Protein AF-A0A7G2EMS2-F1 (afdb_monomer_lite)

Foldseek 3Di:
DPVVVVVVVVVVVVVVVVVVLLVPQDADVVLLVVCCVPVVDDSVLSVVLCSVVSNPSVNSSVVVCVVDPD

Organism: Arabidopsis thaliana (NCBI:txid3702)

pLDDT: mean 79.0, std 14.2, range [53.38, 95.06]

InterPro domains:
  IPR038922 Huntingtin-interacting protein K, UBA-like domain [cd14361] (25-65)
  IPR044034 Nascent polypeptide-associated complex subunit alpha-like, UBA domain [PF19026] (25-65)
  IPR052617 Huntingtin-interacting protein K [PTHR31184] (1-66)

Sequence (70 aa):
MASIAASREADLNAKRLREKELASVKINPADVEFIVNELEIEKNVAERTLREHKGDAVAATRQLLSRYPL

Structure (mmCIF, N/CA/C/O backbone):
data_AF-A0A7G2EMS2-F1
#
_entry.id   AF-A0A7G2EMS2-F1
#
loop_
_atom_site.group_PDB
_atom_site.id
_atom_site.type_symbol
_atom_site.label_atom_id
_atom_site.label_alt_id
_atom_site.label_comp_id
_atom_site.label_asym_id
_atom_site.label_entity_id
_atom_site.label_seq_id
_atom_site.pdbx_PDB_ins_code
_atom_site.Cartn_x
_atom_site.Cartn_y
_atom_site.Cartn_z
_atom_site.occupancy
_atom_site.B_iso_or_equiv
_atom_site.auth_seq_id
_atom_site.auth_comp_id
_atom_site.auth_asym_id
_atom_site.auth_atom_id
_atom_site.pdbx_PDB_model_num
ATOM 1 N N . MET A 1 1 ? 40.295 -7.210 -16.518 1.00 53.38 1 MET A N 1
ATOM 2 C CA . MET A 1 1 ? 39.422 -6.472 -15.572 1.00 53.38 1 MET A CA 1
ATOM 3 C C . MET A 1 1 ? 38.200 -5.872 -16.291 1.00 53.38 1 MET A C 1
ATOM 5 O O . MET A 1 1 ? 37.912 -4.700 -16.118 1.00 53.38 1 MET A O 1
ATOM 9 N N . ALA A 1 2 ? 37.467 -6.662 -17.090 1.00 57.28 2 ALA A N 1
ATOM 10 C CA . ALA A 1 2 ? 36.265 -6.209 -17.815 1.00 57.28 2 ALA A CA 1
ATOM 11 C C . ALA A 1 2 ? 34.949 -6.698 -17.170 1.00 57.28 2 ALA A C 1
ATOM 13 O O . ALA A 1 2 ? 33.889 -6.136 -17.411 1.00 57.28 2 ALA A O 1
ATOM 14 N N . SER A 1 3 ? 35.014 -7.716 -16.303 1.00 59.50 3 SER A N 1
ATOM 15 C CA . SER A 1 3 ? 33.838 -8.349 -15.694 1.00 59.50 3 SER A CA 1
ATOM 16 C C . SER A 1 3 ? 33.198 -7.526 -14.570 1.00 59.50 3 SER A C 1
ATOM 18 O O . SER A 1 3 ? 31.982 -7.521 -14.433 1.00 59.50 3 SER A O 1
ATOM 20 N N . ILE A 1 4 ? 33.991 -6.784 -13.788 1.00 58.84 4 ILE A N 1
ATOM 21 C CA . ILE A 1 4 ? 33.486 -6.026 -12.626 1.00 58.84 4 ILE A CA 1
ATOM 22 C C . ILE A 1 4 ? 32.682 -4.788 -13.062 1.00 58.84 4 ILE A C 1
ATOM 24 O O . ILE A 1 4 ? 31.707 -4.422 -12.407 1.00 58.84 4 ILE A O 1
ATOM 28 N N . ALA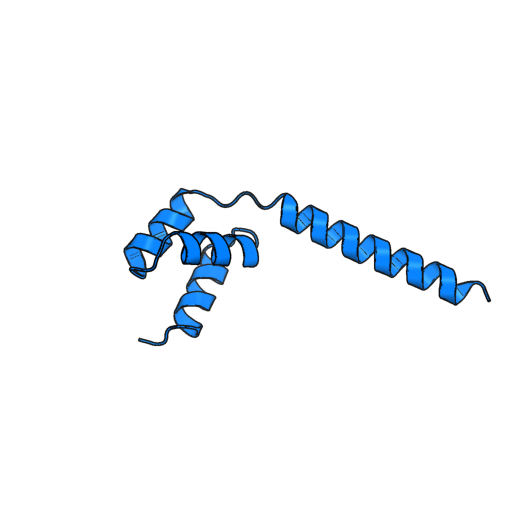 A 1 5 ? 33.065 -4.150 -14.174 1.00 58.66 5 ALA A N 1
ATOM 29 C CA . ALA A 1 5 ? 32.345 -2.997 -14.715 1.00 58.66 5 ALA A CA 1
ATOM 30 C C . ALA A 1 5 ? 30.980 -3.405 -15.296 1.00 58.66 5 ALA A C 1
ATOM 32 O O . ALA A 1 5 ? 29.972 -2.783 -14.971 1.00 58.66 5 ALA A O 1
ATOM 33 N N . ALA A 1 6 ? 30.935 -4.510 -16.051 1.00 61.12 6 ALA A N 1
ATOM 34 C CA . ALA A 1 6 ? 29.702 -5.039 -16.633 1.00 61.12 6 ALA A CA 1
ATOM 35 C C . ALA A 1 6 ? 28.677 -5.469 -15.565 1.00 61.12 6 ALA A C 1
ATOM 37 O O . ALA A 1 6 ? 27.489 -5.172 -15.692 1.00 61.12 6 ALA A O 1
ATOM 38 N N . SER A 1 7 ? 29.123 -6.106 -14.473 1.00 61.31 7 SER A N 1
ATOM 39 C CA . SER A 1 7 ? 28.230 -6.462 -13.359 1.00 61.31 7 SER A CA 1
ATOM 40 C C . SER A 1 7 ? 27.657 -5.233 -12.646 1.00 61.31 7 SER A C 1
ATOM 42 O O . SER A 1 7 ? 26.473 -5.215 -12.323 1.00 61.31 7 SER A O 1
ATOM 44 N N . ARG A 1 8 ? 28.451 -4.169 -12.460 1.00 61.91 8 ARG A N 1
ATOM 45 C CA . ARG A 1 8 ? 27.965 -2.929 -11.825 1.00 61.91 8 ARG A CA 1
ATOM 46 C C . ARG A 1 8 ? 26.906 -2.209 -12.657 1.00 61.91 8 ARG A C 1
ATOM 48 O O . ARG A 1 8 ? 25.954 -1.677 -12.092 1.00 61.91 8 ARG A O 1
ATOM 55 N N . GLU A 1 9 ? 27.050 -2.181 -13.978 1.00 65.88 9 GLU A N 1
ATOM 56 C CA . GLU A 1 9 ? 26.049 -1.568 -14.861 1.00 65.88 9 GLU A CA 1
ATOM 57 C C . GLU A 1 9 ? 24.738 -2.362 -14.886 1.00 65.88 9 GLU A C 1
ATOM 59 O O . GLU A 1 9 ? 23.657 -1.766 -14.848 1.00 65.88 9 GLU A O 1
ATOM 64 N N . ALA A 1 10 ? 24.815 -3.696 -14.866 1.00 66.00 10 ALA A N 1
ATOM 65 C CA . ALA A 1 10 ? 23.641 -4.560 -14.768 1.00 66.00 10 ALA A CA 1
ATOM 66 C C . ALA A 1 10 ? 22.863 -4.329 -13.457 1.00 66.00 10 ALA A C 1
ATOM 68 O O . ALA A 1 10 ? 21.640 -4.164 -13.489 1.00 66.00 10 ALA A O 1
ATOM 69 N N . ASP A 1 11 ? 23.564 -4.218 -12.324 1.00 65.69 11 ASP A N 1
ATOM 70 C CA . ASP A 1 11 ? 22.945 -3.964 -11.017 1.00 65.69 11 ASP A CA 1
ATOM 71 C C . ASP A 1 11 ? 22.252 -2.593 -10.951 1.00 65.69 11 ASP A C 1
ATOM 73 O O . ASP A 1 11 ? 21.164 -2.453 -10.384 1.00 65.69 11 ASP A O 1
ATOM 77 N N . LEU A 1 12 ? 22.857 -1.563 -11.549 1.00 69.69 12 LEU A N 1
ATOM 78 C CA . LEU A 1 12 ? 22.274 -0.220 -11.604 1.00 69.69 12 LEU A CA 1
ATOM 79 C C . LEU A 1 12 ? 21.036 -0.168 -12.509 1.00 69.69 12 LEU A C 1
ATOM 81 O O . LEU A 1 12 ? 20.058 0.509 -12.177 1.00 69.69 12 LEU A O 1
ATOM 85 N N . ASN A 1 13 ? 21.050 -0.897 -13.624 1.00 70.25 13 ASN A N 1
ATOM 86 C CA . ASN A 1 13 ? 19.899 -0.990 -14.521 1.00 70.25 13 ASN A CA 1
ATOM 87 C C . ASN A 1 13 ? 18.740 -1.767 -13.888 1.00 70.25 13 ASN A C 1
ATOM 89 O O . ASN A 1 13 ? 17.595 -1.324 -13.986 1.00 70.25 13 ASN A O 1
ATOM 93 N N . ALA A 1 14 ? 19.023 -2.857 -13.169 1.00 67.88 14 ALA A N 1
ATOM 94 C CA . ALA A 1 14 ? 18.006 -3.615 -12.442 1.00 67.88 14 ALA A CA 1
ATOM 95 C C . ALA A 1 14 ? 17.310 -2.766 -11.361 1.00 67.88 14 ALA A C 1
ATOM 97 O O . ALA A 1 14 ? 16.087 -2.828 -11.209 1.00 67.88 14 ALA A O 1
ATOM 98 N N . LYS A 1 15 ? 18.066 -1.917 -10.648 1.00 67.00 15 LYS A N 1
ATOM 99 C CA . LYS A 1 15 ? 17.503 -0.974 -9.665 1.00 67.00 15 LYS A CA 1
ATOM 100 C C . LYS A 1 15 ? 16.598 0.070 -10.321 1.00 67.00 15 LYS A C 1
ATOM 102 O O . LYS A 1 15 ? 15.464 0.244 -9.879 1.00 67.00 15 LYS A O 1
ATOM 107 N N . ARG A 1 16 ? 17.042 0.689 -11.421 1.00 66.12 16 ARG A N 1
ATOM 108 C CA . ARG A 1 16 ? 16.239 1.681 -12.161 1.00 66.12 16 ARG A CA 1
ATOM 109 C C . ARG A 1 16 ? 14.947 1.104 -12.739 1.00 66.12 16 ARG A C 1
ATOM 111 O O . ARG A 1 16 ? 13.939 1.807 -12.775 1.00 66.12 16 ARG A O 1
ATOM 118 N N . LEU A 1 17 ? 14.964 -0.149 -13.200 1.00 64.31 17 LEU A N 1
ATOM 119 C CA . LEU A 1 17 ? 13.761 -0.808 -13.714 1.00 64.31 17 LEU A CA 1
ATOM 120 C C . LEU A 1 17 ? 12.732 -1.029 -12.597 1.00 64.31 17 LEU A C 1
ATOM 122 O O . LEU A 1 17 ? 11.569 -0.666 -12.762 1.00 64.31 17 LEU A O 1
ATOM 126 N N . ARG A 1 18 ? 13.175 -1.527 -11.433 1.00 61.06 18 ARG A N 1
ATOM 127 C CA . ARG A 1 18 ? 12.313 -1.697 -10.250 1.00 61.06 18 ARG A CA 1
ATOM 128 C C . ARG A 1 18 ? 11.701 -0.385 -9.772 1.00 61.06 18 ARG A C 1
ATOM 130 O O . ARG A 1 18 ? 10.524 -0.356 -9.433 1.00 61.06 18 ARG A O 1
ATOM 137 N N . GLU A 1 19 ? 12.483 0.690 -9.740 1.00 59.03 19 GLU A N 1
ATOM 138 C CA . GLU A 1 19 ? 12.001 2.010 -9.317 1.00 59.03 19 GLU A CA 1
ATOM 139 C C . GLU A 1 19 ? 10.977 2.592 -10.302 1.00 59.03 19 GLU A C 1
ATOM 141 O O . GLU A 1 19 ? 9.967 3.148 -9.871 1.00 59.03 19 GLU A O 1
ATOM 146 N N . LYS A 1 20 ? 11.169 2.400 -11.617 1.00 60.53 20 LYS A N 1
ATOM 147 C CA . LYS A 1 20 ? 10.174 2.785 -12.635 1.00 60.53 20 LYS A CA 1
ATOM 148 C C . LYS A 1 20 ? 8.868 2.005 -12.504 1.00 60.53 20 LYS A C 1
ATOM 150 O O . LYS A 1 20 ? 7.804 2.601 -12.636 1.00 60.53 20 LYS A O 1
ATOM 155 N N . GLU A 1 21 ? 8.947 0.706 -12.233 1.00 59.34 21 GLU A N 1
ATOM 156 C CA . GLU A 1 21 ? 7.766 -0.130 -11.988 1.00 59.34 21 GLU A CA 1
ATOM 157 C C . GLU A 1 21 ? 7.024 0.242 -10.703 1.00 59.34 21 GLU A C 1
ATOM 159 O O . GLU A 1 21 ? 5.819 0.048 -10.635 1.00 59.34 21 GLU A O 1
ATOM 164 N N . LEU A 1 22 ? 7.723 0.746 -9.680 1.00 54.78 22 LEU A N 1
ATOM 165 C CA . LEU A 1 22 ? 7.114 1.217 -8.432 1.00 54.78 22 LEU A CA 1
ATOM 166 C C . LEU A 1 22 ? 6.473 2.602 -8.597 1.00 54.78 22 LEU A C 1
ATOM 168 O O . LEU A 1 22 ? 5.401 2.852 -8.055 1.00 54.78 22 LEU A O 1
ATOM 172 N N . ALA A 1 23 ? 7.098 3.499 -9.364 1.00 56.56 23 ALA A N 1
ATOM 173 C CA . ALA A 1 23 ? 6.589 4.851 -9.597 1.00 56.56 23 ALA A CA 1
ATOM 174 C C . ALA A 1 23 ? 5.361 4.893 -10.526 1.00 56.56 23 ALA A C 1
ATOM 176 O O . ALA A 1 23 ? 4.583 5.844 -10.473 1.00 56.56 23 ALA A O 1
ATOM 177 N N . SER A 1 24 ? 5.173 3.877 -11.373 1.00 58.91 24 SER A N 1
ATOM 178 C CA . SER A 1 24 ? 3.995 3.747 -12.239 1.00 58.91 24 SER A CA 1
ATOM 179 C C . SER A 1 24 ? 2.795 3.100 -11.549 1.00 58.91 24 SER A C 1
ATOM 181 O O . SER A 1 24 ? 1.729 2.999 -12.165 1.00 58.91 24 SER A O 1
ATOM 183 N N . VAL A 1 25 ? 2.944 2.677 -10.290 1.00 63.78 25 VAL A N 1
ATOM 184 C CA . VAL A 1 25 ? 1.861 2.081 -9.514 1.00 63.78 25 VAL A CA 1
ATOM 185 C C . VAL A 1 25 ? 0.785 3.130 -9.288 1.00 63.78 25 VAL A C 1
ATOM 187 O O . VAL A 1 25 ? 0.875 3.994 -8.414 1.00 63.78 25 VAL A O 1
ATOM 190 N N . LYS A 1 26 ? -0.275 3.024 -10.079 1.00 71.00 26 LYS A N 1
ATOM 191 C CA . LYS A 1 26 ? -1.533 3.697 -9.806 1.00 71.00 26 LYS A CA 1
ATOM 192 C C . LYS A 1 26 ? -2.251 2.883 -8.739 1.00 71.00 26 LYS A C 1
ATOM 194 O O . LYS A 1 26 ? -2.644 1.752 -8.999 1.00 71.00 26 LYS A O 1
ATOM 199 N N . ILE A 1 27 ? -2.402 3.457 -7.551 1.00 83.75 27 ILE A N 1
ATOM 200 C CA . ILE A 1 27 ? -3.311 2.910 -6.543 1.00 83.75 27 ILE A CA 1
ATOM 201 C C . ILE A 1 27 ? -4.736 3.336 -6.892 1.00 83.75 27 ILE A C 1
ATOM 203 O O . ILE A 1 27 ? -4.969 4.474 -7.309 1.00 83.75 27 ILE A O 1
ATOM 207 N N . ASN A 1 28 ? -5.683 2.420 -6.754 1.00 87.56 28 ASN A N 1
ATOM 208 C CA . ASN A 1 28 ? -7.087 2.719 -6.970 1.00 87.56 28 ASN A CA 1
ATOM 209 C C . ASN A 1 28 ? -7.659 3.391 -5.707 1.00 87.56 28 ASN A C 1
ATOM 211 O O . ASN A 1 28 ? -7.535 2.820 -4.622 1.00 87.56 28 ASN A O 1
ATOM 215 N N . PRO A 1 29 ? -8.289 4.578 -5.802 1.00 89.62 29 PRO A N 1
ATOM 216 C CA . PRO A 1 29 ? -8.909 5.222 -4.644 1.00 89.62 29 PRO A CA 1
ATOM 217 C C . PRO A 1 29 ? -10.014 4.369 -4.001 1.00 89.62 29 PRO A C 1
ATOM 219 O O . PRO A 1 29 ? -10.197 4.460 -2.791 1.00 89.62 29 PRO A O 1
ATOM 222 N N . ALA A 1 30 ? -10.695 3.510 -4.769 1.00 91.75 30 ALA A N 1
ATOM 223 C CA . ALA A 1 30 ? -11.701 2.600 -4.221 1.00 91.75 30 ALA A CA 1
ATOM 224 C C . ALA A 1 30 ? -11.086 1.551 -3.277 1.00 91.75 30 ALA A C 1
ATOM 226 O O . ALA A 1 30 ? -11.682 1.222 -2.258 1.00 91.75 30 ALA A O 1
ATOM 227 N N . ASP A 1 31 ? -9.869 1.077 -3.563 1.00 91.88 31 ASP A N 1
ATOM 228 C CA . ASP A 1 31 ? -9.178 0.101 -2.709 1.00 91.88 31 ASP A CA 1
ATOM 229 C C . ASP A 1 31 ? -8.740 0.748 -1.388 1.00 91.88 31 ASP A C 1
ATOM 231 O O . ASP A 1 31 ? -8.764 0.115 -0.335 1.00 91.88 31 ASP A O 1
ATOM 235 N N . VAL A 1 32 ? -8.368 2.033 -1.433 1.00 93.06 32 VAL A N 1
ATOM 236 C CA . VAL A 1 32 ? -8.053 2.821 -0.233 1.00 93.06 32 VAL A CA 1
ATOM 237 C C . VAL A 1 32 ? -9.293 2.940 0.649 1.00 93.06 32 VAL A C 1
ATOM 239 O O . VAL A 1 32 ? -9.216 2.684 1.847 1.00 93.06 32 VAL A O 1
ATOM 242 N N . GLU A 1 33 ? -10.426 3.322 0.062 1.00 94.12 33 GLU A N 1
ATOM 243 C CA . GLU A 1 33 ? -11.692 3.487 0.781 1.00 94.12 33 GLU A CA 1
ATOM 244 C C . GLU A 1 33 ? -12.199 2.159 1.355 1.00 94.12 33 GLU A C 1
ATOM 246 O O . GLU A 1 33 ? -12.606 2.110 2.513 1.00 94.12 33 GLU A O 1
ATOM 251 N N . PHE A 1 34 ? -12.079 1.067 0.595 1.00 93.69 34 PHE A N 1
ATOM 252 C CA . PHE A 1 34 ? -12.392 -0.282 1.064 1.00 93.69 34 PHE A CA 1
ATOM 253 C C . PHE A 1 34 ? -11.577 -0.657 2.308 1.00 93.69 34 PHE A C 1
ATOM 255 O O . PHE A 1 34 ? -12.146 -1.059 3.317 1.00 93.69 34 PHE A O 1
ATOM 262 N N . ILE A 1 35 ? -10.253 -0.477 2.273 1.00 92.31 35 ILE A N 1
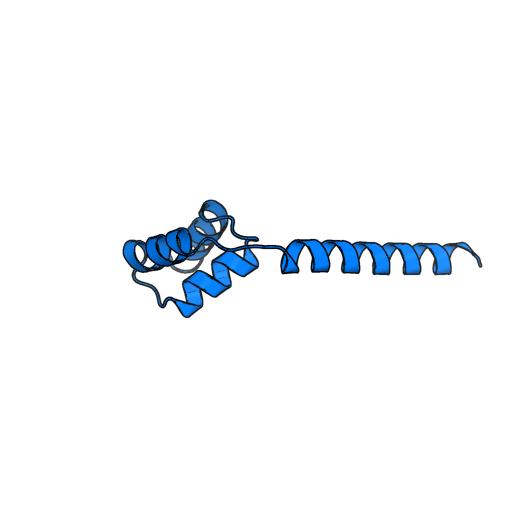ATOM 263 C CA . ILE A 1 35 ? -9.380 -0.816 3.406 1.00 92.31 35 ILE A CA 1
ATOM 264 C C . ILE A 1 35 ? -9.689 0.047 4.6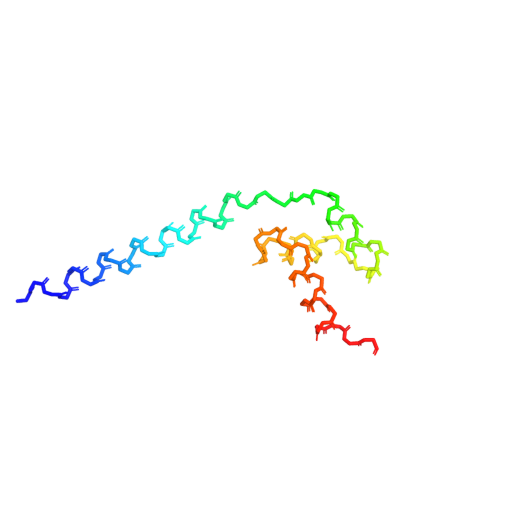36 1.00 92.31 35 ILE A C 1
ATOM 266 O O . ILE A 1 35 ? -9.692 -0.468 5.753 1.00 92.31 35 ILE A O 1
ATOM 270 N N . VAL A 1 36 ? -9.941 1.345 4.446 1.00 95.06 36 VAL A N 1
ATOM 271 C CA . VAL A 1 36 ? -10.304 2.259 5.542 1.00 95.06 36 VAL A CA 1
ATOM 272 C C . VAL A 1 36 ? -11.614 1.835 6.199 1.00 95.06 36 VAL A C 1
ATOM 274 O O . VAL A 1 36 ? -11.686 1.829 7.423 1.00 95.06 36 VAL A O 1
ATOM 277 N N . ASN A 1 37 ? -12.622 1.460 5.409 1.00 94.12 37 ASN A N 1
ATOM 278 C CA . ASN A 1 37 ? -13.933 1.081 5.930 1.00 94.12 37 ASN A CA 1
ATOM 279 C C . ASN A 1 37 ? -13.929 -0.305 6.592 1.00 94.12 37 ASN A C 1
ATOM 281 O O . ASN A 1 37 ? -14.539 -0.468 7.640 1.00 94.12 37 ASN A O 1
ATOM 285 N N . GLU A 1 38 ? -13.244 -1.294 6.011 1.00 92.25 38 GLU A N 1
ATOM 286 C CA . GLU A 1 38 ? -13.268 -2.677 6.517 1.00 92.25 38 GLU A CA 1
ATOM 287 C C . GLU A 1 38 ? -12.324 -2.915 7.699 1.00 92.25 38 GLU A C 1
ATOM 289 O O . GLU A 1 38 ? -12.617 -3.725 8.574 1.00 92.25 38 GLU A O 1
ATOM 294 N N . LEU A 1 39 ? -11.166 -2.248 7.723 1.00 90.81 39 LEU A N 1
ATOM 295 C CA . LEU A 1 39 ? -10.190 -2.403 8.810 1.00 90.81 39 LEU A CA 1
ATOM 296 C C . LEU A 1 39 ? -10.238 -1.255 9.823 1.00 90.81 39 LEU A C 1
ATOM 298 O O . LEU A 1 39 ? -9.467 -1.275 10.780 1.00 90.81 39 LEU A O 1
ATOM 302 N N . GLU A 1 40 ? -11.092 -0.253 9.597 1.00 92.12 40 GLU A N 1
ATOM 303 C CA . GLU A 1 40 ? -11.230 0.948 10.434 1.00 92.12 40 GLU A CA 1
ATOM 304 C C . GLU A 1 40 ? -9.883 1.640 10.731 1.00 92.12 40 GLU A C 1
ATOM 306 O O . GLU A 1 40 ? -9.627 2.133 11.830 1.00 92.12 40 GLU A O 1
ATOM 311 N N . ILE A 1 41 ? -8.990 1.683 9.735 1.00 90.31 41 ILE A N 1
ATOM 312 C CA . ILE A 1 41 ? -7.663 2.303 9.861 1.00 90.31 41 ILE A CA 1
ATOM 313 C C . ILE A 1 41 ? -7.601 3.689 9.223 1.00 90.31 41 ILE A C 1
ATOM 315 O O . ILE A 1 41 ? -8.372 4.043 8.333 1.00 90.31 41 ILE A O 1
ATOM 319 N N . GLU A 1 42 ? -6.598 4.473 9.617 1.00 93.25 42 GLU A N 1
ATOM 320 C CA . GLU A 1 42 ? -6.348 5.768 8.994 1.00 93.25 42 GLU A CA 1
ATOM 321 C C . GLU A 1 42 ? -6.041 5.643 7.492 1.00 93.25 42 GLU A C 1
ATOM 323 O O . GLU A 1 42 ? -5.198 4.849 7.060 1.00 93.25 42 GLU A O 1
ATOM 328 N N . LYS A 1 43 ? -6.642 6.532 6.692 1.00 92.62 43 LYS A N 1
ATOM 329 C CA . LYS A 1 43 ? -6.443 6.612 5.235 1.00 92.6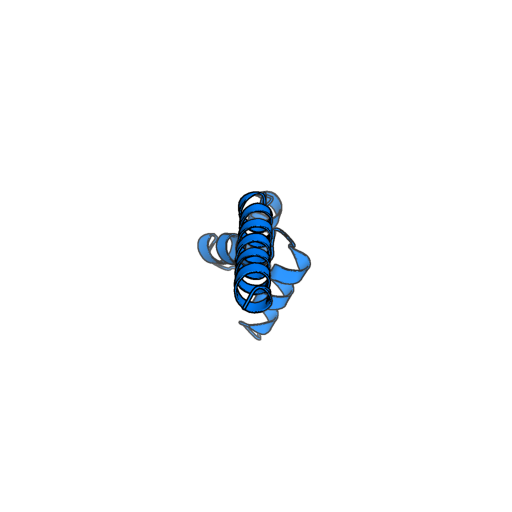2 43 LYS A CA 1
ATOM 330 C C . LYS A 1 43 ? -4.971 6.674 4.821 1.00 92.62 43 LYS A C 1
ATOM 332 O O . LYS A 1 43 ? -4.573 6.031 3.854 1.00 92.62 43 LYS A O 1
ATOM 337 N N . ASN A 1 44 ? -4.148 7.398 5.580 1.00 93.00 44 ASN A N 1
ATOM 338 C CA . ASN A 1 44 ? -2.713 7.513 5.314 1.00 93.00 44 ASN A CA 1
ATOM 339 C C . ASN A 1 44 ? -1.994 6.156 5.402 1.00 93.00 44 ASN A C 1
ATOM 341 O O . ASN A 1 44 ? -1.069 5.893 4.631 1.00 93.00 44 ASN A O 1
ATOM 345 N N . VAL A 1 45 ? -2.423 5.282 6.318 1.00 92.31 45 VAL A N 1
ATOM 346 C CA . VAL A 1 45 ? -1.864 3.934 6.491 1.00 92.31 45 VAL A CA 1
ATOM 347 C C . VAL A 1 45 ? -2.309 3.021 5.345 1.00 92.31 45 VAL A C 1
ATOM 349 O O . VAL A 1 45 ? -1.479 2.295 4.789 1.00 92.31 45 VAL A O 1
ATOM 352 N N . ALA A 1 46 ? -3.578 3.107 4.935 1.00 92.81 46 ALA A N 1
ATOM 353 C CA . ALA A 1 46 ? -4.116 2.357 3.798 1.00 92.81 46 ALA A CA 1
ATOM 354 C C . ALA A 1 46 ? -3.414 2.726 2.478 1.00 92.81 46 ALA A C 1
ATOM 356 O O . ALA A 1 46 ? -2.904 1.849 1.777 1.00 92.81 46 ALA A O 1
ATOM 357 N N . GLU A 1 47 ? -3.300 4.024 2.169 1.00 91.44 47 GLU A N 1
ATOM 358 C CA . GLU A 1 47 ? -2.614 4.498 0.959 1.00 91.44 47 GLU A CA 1
ATOM 359 C C . GLU A 1 47 ? -1.147 4.078 0.925 1.00 91.44 47 GLU A C 1
ATOM 361 O O . GLU A 1 47 ? -0.644 3.635 -0.112 1.00 91.44 47 GLU A O 1
ATOM 366 N N . ARG A 1 48 ? -0.450 4.213 2.058 1.00 90.12 48 ARG A N 1
ATOM 367 C CA . ARG A 1 48 ? 0.951 3.815 2.169 1.00 90.12 48 ARG A CA 1
ATOM 368 C C . ARG A 1 48 ? 1.118 2.325 1.885 1.00 90.12 48 ARG A C 1
ATOM 370 O O . ARG A 1 48 ? 1.963 1.964 1.069 1.00 90.12 48 ARG A O 1
ATOM 377 N N . THR A 1 49 ? 0.294 1.486 2.505 1.00 91.88 49 THR A N 1
ATOM 378 C CA . THR A 1 49 ? 0.378 0.030 2.337 1.00 91.88 49 THR A CA 1
ATOM 379 C C . THR A 1 49 ? 0.061 -0.380 0.897 1.00 91.88 49 THR A C 1
ATOM 381 O O . THR A 1 49 ? 0.785 -1.181 0.311 1.00 91.88 49 THR A O 1
ATOM 384 N N . LEU A 1 50 ? -0.952 0.222 0.267 1.00 91.31 50 LEU A N 1
ATOM 385 C CA . LEU A 1 50 ? -1.260 -0.040 -1.142 1.00 91.31 50 LEU A CA 1
ATOM 386 C C . LEU A 1 50 ? -0.102 0.339 -2.070 1.00 91.31 50 LEU A C 1
ATOM 388 O O . LEU A 1 50 ? 0.210 -0.413 -2.990 1.00 91.31 50 LEU A O 1
ATOM 392 N N . ARG A 1 51 ? 0.588 1.461 -1.827 1.00 87.06 51 ARG A N 1
ATOM 393 C CA . ARG A 1 51 ? 1.773 1.836 -2.622 1.00 87.06 51 ARG A CA 1
ATOM 394 C C . ARG A 1 51 ? 2.933 0.862 -2.413 1.00 87.06 51 ARG A C 1
ATOM 396 O O . ARG A 1 51 ? 3.571 0.474 -3.389 1.00 87.06 51 ARG A O 1
ATOM 403 N N . GLU A 1 52 ? 3.178 0.439 -1.171 1.00 87.38 52 GLU A N 1
ATOM 404 C CA . GLU A 1 52 ? 4.200 -0.566 -0.834 1.00 87.38 52 GLU A CA 1
ATOM 405 C C . GLU A 1 52 ? 3.935 -1.905 -1.552 1.00 87.38 52 GLU A C 1
ATOM 407 O O . GLU A 1 52 ? 4.870 -2.556 -2.020 1.00 87.38 52 GLU A O 1
ATOM 412 N N . HIS A 1 53 ? 2.662 -2.263 -1.732 1.00 89.69 53 HIS A N 1
ATOM 413 C CA . HIS A 1 53 ? 2.214 -3.480 -2.414 1.00 89.69 53 HIS A CA 1
ATOM 414 C C . HIS A 1 53 ? 1.867 -3.284 -3.895 1.00 89.69 53 HIS A C 1
ATOM 416 O O . HIS A 1 53 ? 1.163 -4.100 -4.483 1.00 89.69 53 HIS A O 1
ATOM 422 N N . LYS A 1 54 ? 2.375 -2.228 -4.537 1.00 84.19 54 LYS A N 1
ATOM 423 C CA . LYS A 1 54 ? 2.162 -1.978 -5.971 1.00 84.19 54 LYS A CA 1
ATOM 424 C C . LYS A 1 54 ? 0.680 -1.919 -6.400 1.00 84.19 54 LYS A C 1
ATOM 426 O O . LYS A 1 54 ? 0.351 -2.266 -7.531 1.00 84.19 54 LYS A O 1
ATOM 431 N N . GLY A 1 55 ? -0.206 -1.449 -5.523 1.00 84.31 55 GLY A N 1
ATOM 432 C CA . GLY A 1 55 ? -1.646 -1.359 -5.775 1.00 84.31 55 GLY A CA 1
ATOM 433 C C . GLY A 1 55 ? -2.377 -2.699 -5.682 1.00 84.31 55 GLY A C 1
ATOM 434 O O . GLY A 1 55 ? -3.557 -2.760 -6.000 1.00 84.31 55 GLY A O 1
ATOM 435 N N . ASP A 1 56 ? -1.707 -3.766 -5.242 1.00 86.81 56 ASP A N 1
ATOM 436 C CA . ASP A 1 56 ? -2.351 -5.043 -4.956 1.00 86.81 56 ASP A CA 1
ATOM 437 C C . ASP A 1 56 ? -3.101 -4.954 -3.619 1.00 86.81 56 ASP A C 1
ATOM 439 O O . ASP A 1 56 ? -2.515 -5.082 -2.537 1.00 86.81 56 ASP A O 1
ATOM 443 N N . ALA A 1 57 ? -4.411 -4.725 -3.705 1.00 86.88 57 ALA A N 1
ATOM 444 C CA . ALA A 1 57 ? -5.293 -4.641 -2.548 1.00 86.88 57 ALA A CA 1
ATOM 445 C C . ALA A 1 57 ? -5.288 -5.924 -1.707 1.00 86.88 57 ALA A C 1
ATOM 447 O O . ALA A 1 57 ? -5.296 -5.850 -0.482 1.00 86.88 57 ALA A O 1
ATOM 448 N N . VAL A 1 58 ? -5.196 -7.107 -2.323 1.00 88.88 58 VAL A N 1
ATOM 449 C CA . VAL A 1 58 ? -5.205 -8.381 -1.586 1.00 88.88 58 VAL A CA 1
ATOM 450 C C . VAL A 1 58 ? -3.925 -8.532 -0.770 1.00 88.88 58 VAL A C 1
ATOM 452 O O . VAL A 1 58 ? -3.975 -8.909 0.406 1.00 88.88 58 VAL A O 1
ATOM 455 N N . ALA A 1 59 ? -2.773 -8.228 -1.372 1.00 88.75 59 ALA A N 1
ATOM 456 C CA . ALA A 1 59 ? -1.494 -8.285 -0.676 1.00 88.75 59 ALA A CA 1
ATOM 457 C C . ALA A 1 59 ? -1.407 -7.232 0.443 1.00 88.75 59 ALA A C 1
ATOM 459 O O . ALA A 1 59 ? -0.969 -7.564 1.548 1.00 88.75 59 ALA A O 1
ATOM 460 N N . ALA A 1 60 ? -1.882 -6.008 0.188 1.00 92.00 60 ALA A N 1
ATOM 461 C CA . ALA A 1 60 ? -1.932 -4.934 1.178 1.00 92.00 60 ALA A CA 1
ATOM 462 C C . ALA A 1 60 ? -2.832 -5.294 2.371 1.00 92.00 60 ALA A C 1
ATOM 464 O O . ALA A 1 60 ? -2.395 -5.219 3.520 1.00 92.00 60 ALA A O 1
ATOM 465 N N . THR A 1 61 ? -4.057 -5.760 2.117 1.00 91.12 61 THR A N 1
ATOM 466 C CA . THR A 1 61 ? -4.996 -6.163 3.175 1.00 91.12 61 THR A CA 1
ATOM 467 C C . THR A 1 61 ? -4.453 -7.342 3.979 1.00 91.12 61 THR A C 1
ATOM 469 O O . THR A 1 61 ? -4.495 -7.317 5.208 1.00 91.12 61 THR A O 1
ATOM 472 N N . ARG A 1 62 ? -3.848 -8.349 3.332 1.00 92.56 62 ARG A N 1
ATOM 473 C CA . ARG A 1 62 ? -3.208 -9.473 4.041 1.00 92.56 62 ARG A CA 1
ATOM 474 C C . ARG A 1 62 ? -2.068 -9.005 4.949 1.00 92.56 62 ARG A C 1
ATOM 476 O O . ARG A 1 62 ? -1.929 -9.509 6.065 1.00 92.56 62 ARG A O 1
ATOM 483 N N . GLN A 1 63 ? -1.261 -8.051 4.491 1.00 91.50 63 GLN A N 1
ATOM 484 C CA . GLN A 1 63 ? -0.184 -7.471 5.290 1.00 91.50 63 GLN A CA 1
ATOM 485 C C . GLN A 1 63 ? -0.723 -6.685 6.493 1.00 91.50 63 GLN A C 1
ATOM 487 O O . GLN A 1 63 ? -0.138 -6.773 7.574 1.00 91.50 63 GLN A O 1
ATOM 492 N N . LEU A 1 64 ? -1.821 -5.942 6.327 1.00 91.62 64 LEU A N 1
ATOM 493 C CA . LEU A 1 64 ? -2.473 -5.208 7.417 1.00 91.62 64 LEU A CA 1
ATOM 494 C C . LEU A 1 64 ? -3.042 -6.160 8.468 1.00 91.62 64 LEU A C 1
ATOM 496 O O . LEU A 1 64 ? -2.739 -5.993 9.645 1.00 91.62 64 LEU A O 1
ATOM 500 N N . LEU A 1 65 ? -3.740 -7.214 8.044 1.00 90.56 65 LEU A N 1
ATOM 501 C CA . LEU A 1 65 ? -4.251 -8.257 8.941 1.00 90.56 65 LEU A CA 1
ATOM 502 C C . LEU A 1 65 ? -3.130 -9.007 9.678 1.00 90.56 65 LEU A C 1
ATOM 504 O O . LEU A 1 65 ? -3.284 -9.386 10.832 1.00 90.56 65 LEU A O 1
ATOM 508 N N . SER A 1 66 ? -1.977 -9.200 9.033 1.00 89.12 66 SER A N 1
ATOM 509 C CA . SER A 1 66 ? -0.817 -9.836 9.679 1.00 89.12 66 SER A CA 1
ATOM 510 C C . SER A 1 66 ? -0.106 -8.899 10.663 1.00 89.12 66 SER A C 1
ATOM 512 O O . SER A 1 66 ? 0.541 -9.359 11.600 1.00 89.12 66 SER A O 1
ATOM 514 N N . ARG A 1 67 ? -0.179 -7.581 10.432 1.00 84.44 67 ARG A N 1
ATOM 515 C CA . ARG A 1 67 ? 0.435 -6.540 11.272 1.00 84.44 67 ARG A CA 1
ATOM 516 C C . ARG A 1 67 ? -0.425 -6.205 12.491 1.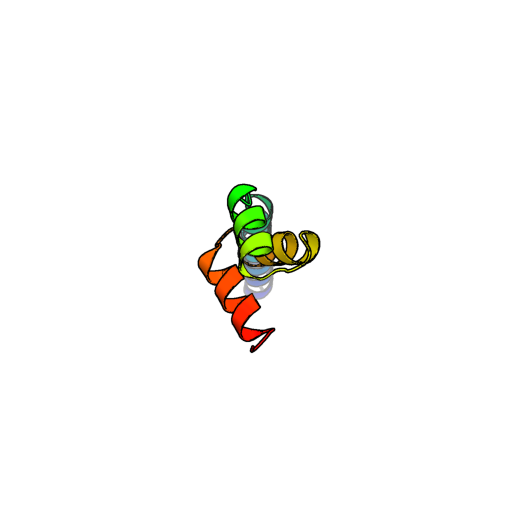00 84.44 67 ARG A C 1
ATOM 518 O O . ARG A 1 67 ? 0.133 -5.904 13.543 1.00 84.44 67 ARG A O 1
ATOM 525 N N . TYR A 1 68 ? -1.743 -6.250 12.336 1.00 77.44 68 TYR A N 1
ATOM 526 C CA . TYR A 1 68 ? -2.727 -6.002 13.383 1.00 77.44 68 TYR A CA 1
ATOM 527 C C . TYR A 1 68 ? -3.561 -7.271 13.587 1.00 77.44 68 TYR A C 1
ATOM 529 O O . TYR A 1 68 ? -4.668 -7.364 13.056 1.00 77.44 68 TYR A O 1
ATOM 537 N N . PRO A 1 69 ? -3.021 -8.279 14.297 1.00 65.88 69 PRO A N 1
ATOM 538 C CA . PRO A 1 69 ? -3.824 -9.420 14.701 1.00 65.88 69 PRO A CA 1
ATOM 539 C C . PRO A 1 69 ? -4.930 -8.925 15.643 1.00 65.88 69 PRO A C 1
ATOM 541 O O . PRO A 1 69 ? -4.636 -8.262 16.640 1.00 65.88 69 PRO A O 1
ATOM 544 N N . LEU A 1 70 ? -6.178 -9.208 15.268 1.00 58.84 70 LEU A N 1
ATOM 545 C CA . LEU A 1 70 ? -7.376 -8.992 16.083 1.00 58.84 70 LEU A CA 1
ATOM 546 C C . LEU A 1 70 ? -7.342 -9.854 17.351 1.00 58.84 70 LEU A C 1
ATO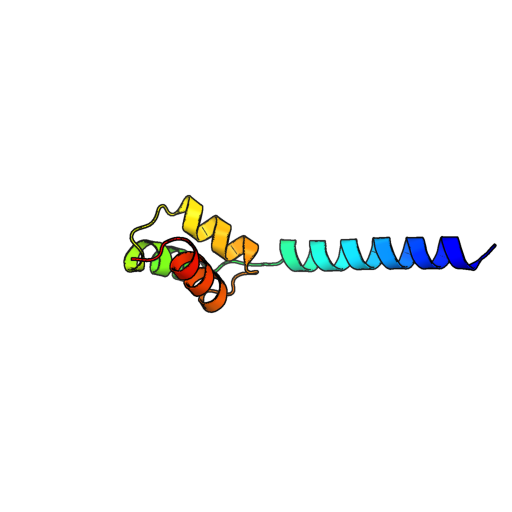M 548 O O . LEU A 1 70 ? -6.912 -11.029 17.247 1.00 58.84 70 LEU A O 1
#

Secondary structure (DSSP, 8-state):
--HHHHHHHHHHHHHHHHHHHHHT----HHHHHHHHHHH---HHHHHHHHHHTTT-HHHHHHHHHHHS--

Radius of gyration: 17.19 Å; chains: 1; bounding box: 53×17×34 Å